Protein AF-A0A8S3AIP0-F1 (afdb_monomer)

InterPro domains:
  IPR037383 Coiled-coil domain-containing protein 87 [PTHR16078] (4-85)

Solvent-accessible surface area (backbone atoms only — not comparable to full-atom values): 5670 Å² total; per-residue (Å²): 132,91,75,52,72,67,58,58,50,53,50,51,50,52,50,53,52,51,52,52,54,50,52,52,50,54,49,53,52,51,55,53,53,51,49,46,29,70,75,68,74,46,78,67,56,55,96,86,36,51,43,68,62,48,54,55,47,52,53,50,51,54,52,48,52,56,50,51,52,50,52,50,52,49,52,52,52,50,64,72,67,69,66,87,61,89,66,74,69,68,71,82,71,64,132

Radius of gyration: 21.62 Å; Cα contacts (8 Å, |Δi|>4): 21; chains: 1; bounding box: 41×40×53 Å

Secondary structure (DSSP, 8-state):
----HHHHHHHHHHHHHHHHHHHHHHHHHHHHHHHHHHHHS---EETTEEHHHHHHHHHHHHHHHHHHHHHHHHHHHHHHTT---TTTTSSSS--

Nearest PDB structures (foldseek):
  5kmg-assembly1_P  TM=5.568E-01  e=4.729E-01  Homo sapiens
  6c04-assembly1_D  TM=4.220E-01  e=4.720E+00  Mycobacterium tuberculosis

Structure (mmCIF, N/CA/C/O backbone):
data_AF-A0A8S3AIP0-F1
#
_entry.id   AF-A0A8S3AIP0-F1
#
loop_
_atom_site.group_PDB
_atom_site.id
_atom_site.type_symbol
_atom_site.label_atom_id
_atom_site.label_alt_id
_atom_site.label_comp_id
_atom_site.label_asym_id
_atom_site.label_entity_id
_atom_site.label_seq_id
_atom_site.pdbx_PDB_ins_code
_atom_site.Cartn_x
_atom_site.Cartn_y
_atom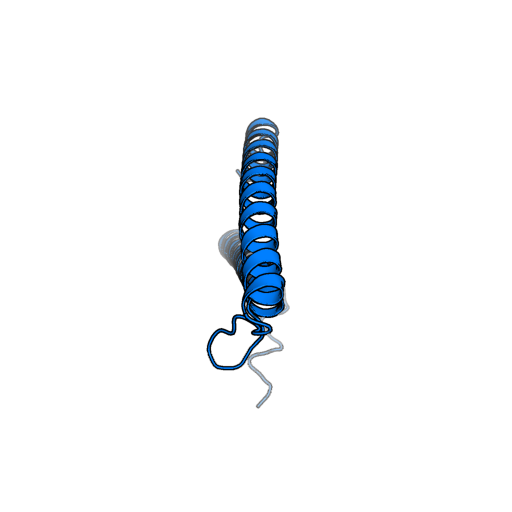_site.Cartn_z
_atom_site.occupancy
_atom_site.B_iso_or_equiv
_atom_site.auth_seq_id
_atom_site.auth_comp_id
_atom_site.auth_asym_id
_atom_site.auth_atom_id
_atom_site.pdbx_PDB_model_num
ATOM 1 N N . PRO A 1 1 ? 17.110 2.031 -27.504 1.00 42.56 1 PRO A N 1
ATOM 2 C CA . PRO A 1 1 ? 18.108 1.684 -26.465 1.00 42.56 1 PRO A CA 1
ATOM 3 C C . PRO A 1 1 ? 17.506 1.775 -25.051 1.00 42.56 1 PRO A C 1
ATOM 5 O O . PRO A 1 1 ? 17.435 2.850 -24.460 1.00 42.56 1 PRO A O 1
ATOM 8 N N . MET A 1 2 ? 17.043 0.638 -24.530 1.00 55.53 2 MET A N 1
ATOM 9 C CA . MET A 1 2 ? 16.734 0.479 -23.108 1.00 55.53 2 MET A CA 1
ATOM 10 C C . MET A 1 2 ? 18.055 0.505 -22.329 1.00 55.53 2 MET A C 1
ATOM 12 O O . MET A 1 2 ? 18.939 -0.296 -22.617 1.00 55.53 2 MET A O 1
ATOM 16 N N . GLY A 1 3 ? 18.220 1.422 -21.368 1.00 63.28 3 GLY A N 1
ATOM 17 C CA . GLY A 1 3 ? 19.304 1.293 -20.380 1.00 63.28 3 GLY A CA 1
ATOM 18 C C . GLY A 1 3 ? 20.385 2.377 -20.320 1.00 63.28 3 GLY A C 1
ATOM 19 O O . GLY A 1 3 ? 21.508 2.078 -19.914 1.00 63.28 3 GLY A O 1
ATOM 20 N N . SER A 1 4 ? 20.072 3.645 -20.589 1.00 73.94 4 SER A N 1
ATOM 21 C CA . SER A 1 4 ? 20.923 4.732 -20.077 1.00 73.94 4 SER A CA 1
ATOM 22 C C . SER A 1 4 ? 20.881 4.747 -18.540 1.00 73.94 4 SER A C 1
ATOM 24 O O . SER A 1 4 ? 19.800 4.738 -17.947 1.00 73.94 4 SER A O 1
ATOM 26 N N . SER A 1 5 ? 22.037 4.806 -17.869 1.00 75.69 5 SER A N 1
ATOM 27 C CA . SER A 1 5 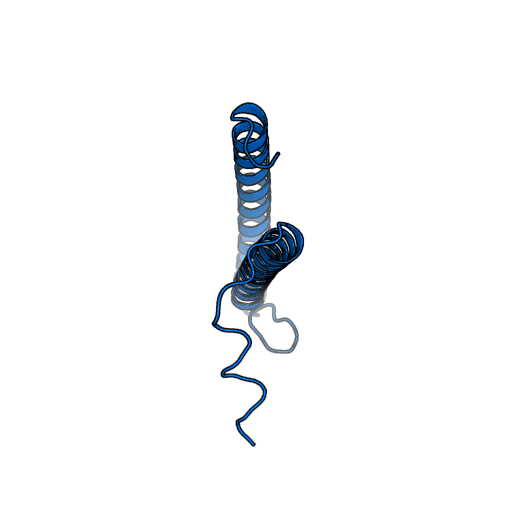? 22.122 4.910 -16.399 1.00 75.69 5 SER A CA 1
ATOM 28 C C . SER A 1 5 ? 21.321 6.095 -15.846 1.00 75.69 5 SER A C 1
ATOM 30 O O . SER A 1 5 ? 20.765 6.009 -14.752 1.00 75.69 5 SER A O 1
ATOM 32 N N . LYS A 1 6 ? 21.189 7.175 -16.631 1.00 78.25 6 LYS A N 1
ATOM 33 C CA . LYS A 1 6 ? 20.366 8.342 -16.282 1.00 78.25 6 LYS A CA 1
ATOM 34 C C . LYS A 1 6 ? 18.874 7.994 -16.229 1.00 78.25 6 LYS A C 1
ATOM 36 O O . LYS A 1 6 ? 18.201 8.419 -15.297 1.00 78.25 6 LYS A O 1
ATOM 41 N N . MET A 1 7 ? 18.389 7.180 -17.169 1.00 75.12 7 MET A N 1
ATOM 42 C CA . MET A 1 7 ? 16.987 6.746 -17.250 1.00 75.12 7 MET A CA 1
ATOM 43 C C . MET A 1 7 ? 16.607 5.822 -16.083 1.00 75.12 7 MET A C 1
ATOM 45 O O . MET A 1 7 ? 15.594 6.049 -15.425 1.00 75.12 7 MET A O 1
ATOM 49 N N . ARG A 1 8 ? 17.465 4.845 -15.746 1.00 80.31 8 ARG A N 1
ATOM 50 C CA . ARG A 1 8 ? 17.259 3.983 -14.563 1.00 80.31 8 ARG A CA 1
ATOM 51 C C . ARG A 1 8 ? 17.245 4.790 -13.265 1.00 80.31 8 ARG A C 1
ATOM 53 O O . ARG A 1 8 ? 16.462 4.515 -12.358 1.00 80.31 8 ARG A O 1
ATOM 60 N N . LEU A 1 9 ? 18.106 5.804 -13.171 1.00 84.75 9 LEU A N 1
ATOM 61 C CA . LEU A 1 9 ? 18.185 6.662 -11.995 1.00 84.75 9 LEU A CA 1
ATOM 62 C C . LEU A 1 9 ? 16.957 7.575 -11.859 1.00 84.75 9 LEU A C 1
ATOM 64 O O . LEU A 1 9 ? 16.448 7.726 -10.750 1.00 84.75 9 LEU A O 1
ATOM 68 N N . SER A 1 10 ? 16.462 8.170 -12.950 1.00 81.31 10 SER A N 1
ATOM 69 C CA . SER A 1 10 ? 15.225 8.965 -12.921 1.00 81.31 10 SER A CA 1
ATOM 70 C C . SER A 1 10 ? 14.012 8.113 -12.563 1.00 81.31 10 SER A C 1
ATOM 72 O O . SER A 1 10 ? 13.199 8.524 -11.738 1.00 81.31 10 SER A O 1
ATOM 74 N N . GLU A 1 11 ? 13.926 6.904 -13.120 1.00 82.06 11 GLU A N 1
ATOM 75 C CA . GLU A 1 11 ? 12.863 5.952 -12.805 1.00 82.06 11 GLU A CA 1
ATOM 76 C C . GLU A 1 11 ? 12.899 5.555 -11.324 1.00 82.06 11 GLU A C 1
ATOM 78 O O . GLU A 1 11 ? 11.880 5.615 -10.640 1.00 82.06 11 GLU A O 1
ATOM 83 N N . SER A 1 12 ? 14.085 5.236 -10.795 1.00 86.12 12 SER A N 1
ATOM 84 C CA . SER A 1 12 ? 14.259 4.903 -9.378 1.00 86.12 12 SER A CA 1
ATOM 85 C C . SER A 1 12 ? 13.811 6.045 -8.462 1.00 86.12 12 SER A C 1
ATOM 87 O O . SER A 1 12 ? 13.038 5.822 -7.531 1.00 86.12 12 SER A O 1
ATOM 89 N N . ARG A 1 13 ? 14.204 7.292 -8.764 1.00 90.38 13 ARG A N 1
ATOM 90 C CA . ARG A 1 13 ? 13.750 8.467 -7.999 1.00 90.38 13 ARG A CA 1
ATOM 91 C C . ARG A 1 13 ? 12.237 8.637 -8.059 1.00 90.38 13 ARG A C 1
ATOM 93 O O . ARG A 1 13 ? 11.615 8.881 -7.027 1.00 90.38 13 ARG A O 1
ATOM 100 N N . ARG A 1 14 ? 11.639 8.496 -9.248 1.00 86.88 14 ARG A N 1
ATOM 101 C CA . ARG A 1 14 ? 10.187 8.621 -9.419 1.00 86.88 14 ARG A CA 1
ATOM 102 C C . ARG A 1 14 ? 9.445 7.540 -8.639 1.00 86.88 14 ARG A C 1
ATOM 104 O O . ARG A 1 14 ? 8.464 7.852 -7.971 1.00 86.88 14 ARG A O 1
ATOM 111 N N . ARG A 1 15 ? 9.946 6.306 -8.666 1.00 88.44 15 ARG A N 1
ATOM 112 C CA . ARG A 1 15 ? 9.411 5.178 -7.901 1.00 88.44 15 ARG A CA 1
ATOM 113 C C . ARG A 1 15 ? 9.449 5.455 -6.400 1.00 88.44 15 ARG A C 1
ATOM 115 O O . ARG A 1 15 ? 8.417 5.350 -5.748 1.00 88.44 15 ARG A O 1
ATOM 122 N N . THR A 1 16 ? 10.594 5.873 -5.863 1.00 92.19 16 THR A N 1
ATOM 123 C CA . THR A 1 16 ? 10.718 6.229 -4.440 1.00 92.19 16 THR A CA 1
ATOM 124 C C . THR A 1 16 ? 9.767 7.359 -4.054 1.00 92.19 16 THR A C 1
ATOM 126 O O . THR A 1 16 ? 9.094 7.272 -3.032 1.00 92.19 16 THR A O 1
ATOM 129 N N . TYR A 1 17 ? 9.656 8.398 -4.888 1.00 93.25 17 TYR A N 1
ATOM 130 C CA . TYR A 1 17 ? 8.716 9.493 -4.653 1.00 93.25 17 TYR A CA 1
ATOM 131 C C . TYR A 1 17 ? 7.270 8.992 -4.537 1.00 93.25 17 TYR A C 1
ATOM 133 O O . TYR A 1 17 ? 6.590 9.323 -3.568 1.00 93.25 17 TYR A O 1
ATOM 141 N N . LEU A 1 18 ? 6.815 8.162 -5.480 1.00 89.50 18 LEU A N 1
ATOM 142 C CA . LEU A 1 18 ? 5.454 7.620 -5.471 1.00 89.50 18 LEU A CA 1
ATOM 143 C C . LEU A 1 18 ? 5.202 6.715 -4.258 1.00 89.50 18 LEU A C 1
ATOM 145 O O . LEU A 1 18 ? 4.163 6.852 -3.619 1.00 89.50 18 LEU A O 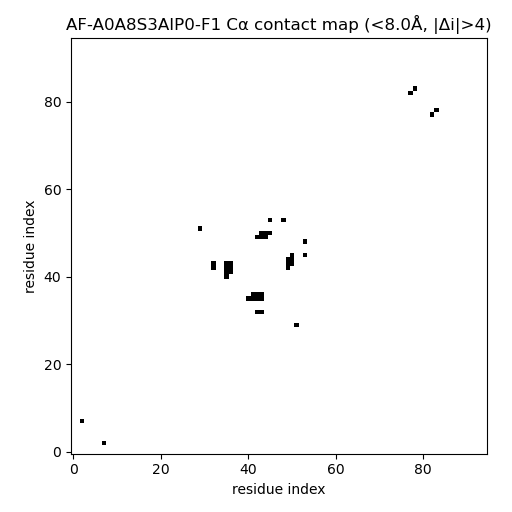1
ATOM 149 N N . TYR A 1 19 ? 6.158 5.857 -3.887 1.00 90.56 19 TYR A N 1
ATOM 150 C CA . TYR A 1 19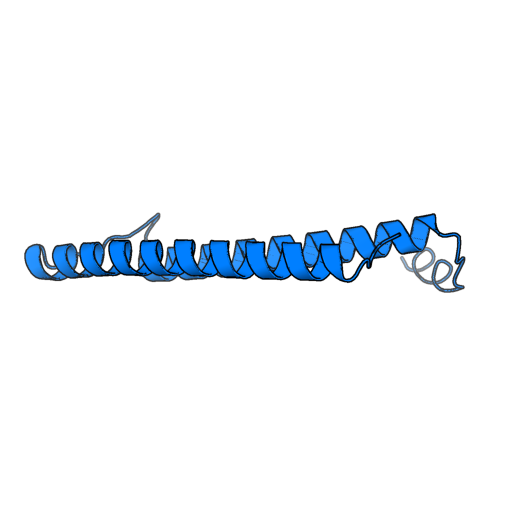 ? 6.042 5.034 -2.677 1.00 90.56 19 TYR A CA 1
ATOM 151 C C . TYR A 1 19 ? 5.911 5.875 -1.407 1.00 90.56 19 TYR A C 1
ATOM 153 O O . TYR A 1 19 ? 5.105 5.548 -0.537 1.00 90.56 19 TYR A O 1
ATOM 161 N N . ASN A 1 20 ? 6.657 6.976 -1.314 1.00 94.69 20 ASN A N 1
ATOM 162 C CA . ASN A 1 20 ? 6.564 7.881 -0.175 1.00 94.69 20 ASN A CA 1
ATOM 163 C C . ASN A 1 20 ? 5.194 8.568 -0.112 1.00 94.69 20 ASN A C 1
ATOM 165 O O . ASN A 1 20 ? 4.594 8.619 0.958 1.00 94.69 20 ASN A O 1
ATOM 169 N N . GLN A 1 21 ? 4.677 9.058 -1.245 1.00 95.06 21 GLN A N 1
ATOM 170 C CA . GLN A 1 21 ? 3.337 9.658 -1.295 1.00 95.06 21 GLN A CA 1
ATOM 171 C C . GLN A 1 21 ? 2.253 8.64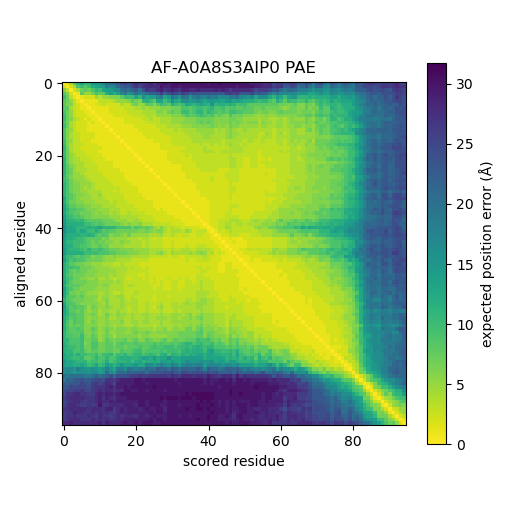7 -0.904 1.00 95.06 21 GLN A C 1
ATOM 173 O O . GLN A 1 21 ? 1.378 8.963 -0.100 1.00 95.06 21 GLN A O 1
ATOM 178 N N . LEU A 1 22 ? 2.350 7.417 -1.413 1.00 92.19 22 LEU A N 1
ATOM 179 C CA . LEU A 1 22 ? 1.406 6.353 -1.092 1.00 92.19 22 LEU A CA 1
ATOM 180 C C . LEU A 1 22 ? 1.427 6.014 0.405 1.00 92.19 22 LEU A C 1
ATOM 182 O O . LEU A 1 22 ? 0.372 5.947 1.022 1.00 92.19 22 LEU A O 1
ATOM 186 N N . SER A 1 23 ? 2.613 5.895 1.007 1.00 93.06 23 SER A N 1
ATOM 187 C CA . SER A 1 23 ? 2.773 5.626 2.445 1.00 93.06 23 SER A CA 1
ATOM 188 C C . SER A 1 23 ? 2.153 6.718 3.328 1.00 93.06 23 SER A C 1
ATOM 190 O O . SER A 1 23 ? 1.493 6.425 4.328 1.00 93.06 23 SER A O 1
ATOM 192 N N . ILE A 1 24 ? 2.306 7.990 2.942 1.00 96.25 24 ILE A N 1
ATOM 193 C CA . ILE A 1 24 ? 1.689 9.117 3.657 1.00 96.25 24 ILE A CA 1
ATOM 194 C C . ILE A 1 24 ? 0.160 9.002 3.623 1.00 96.25 24 ILE A C 1
ATOM 196 O O . ILE A 1 24 ? -0.482 9.115 4.670 1.00 96.25 24 ILE A O 1
ATOM 200 N N . LEU A 1 25 ? -0.418 8.740 2.448 1.00 95.00 25 LEU A N 1
ATOM 201 C CA . LEU A 1 25 ? -1.866 8.595 2.278 1.00 95.00 25 LEU A CA 1
ATOM 202 C C . LEU A 1 25 ? -2.411 7.366 3.019 1.00 95.00 25 LEU A C 1
ATOM 204 O O . LEU A 1 25 ? -3.391 7.482 3.753 1.00 95.00 25 LEU A O 1
ATOM 208 N N . GLU A 1 26 ? -1.749 6.213 2.901 1.00 94.62 26 GLU A N 1
ATOM 209 C CA . GLU A 1 26 ? -2.101 4.978 3.617 1.00 94.62 26 GLU A CA 1
ATOM 210 C C . GLU A 1 26 ? -2.162 5.217 5.131 1.00 94.62 26 GLU A C 1
ATOM 212 O O . GLU A 1 26 ? -3.119 4.806 5.798 1.00 94.62 26 GLU A O 1
ATOM 217 N N . LYS A 1 27 ? -1.178 5.940 5.682 1.00 95.94 27 LYS A N 1
ATOM 218 C CA . LYS A 1 27 ? -1.153 6.302 7.102 1.00 95.94 27 LYS A CA 1
ATOM 219 C C . LYS A 1 27 ? -2.320 7.212 7.475 1.00 95.94 27 LYS A C 1
ATOM 221 O O . LYS A 1 27 ? -2.997 6.940 8.463 1.00 95.94 27 LYS A O 1
ATOM 226 N N . GLN A 1 28 ? -2.568 8.271 6.703 1.00 96.69 28 GLN A N 1
ATOM 227 C CA . GLN A 1 28 ? -3.671 9.200 6.966 1.00 96.69 28 GLN A CA 1
ATOM 228 C C . GLN A 1 28 ? -5.016 8.471 6.987 1.00 96.69 28 GLN A C 1
ATOM 230 O O . GLN A 1 28 ? -5.760 8.583 7.962 1.00 96.69 28 GLN A O 1
ATOM 235 N N . ILE A 1 29 ? -5.294 7.663 5.962 1.00 95.50 29 ILE A N 1
ATOM 236 C CA . ILE A 1 29 ? -6.528 6.880 5.869 1.00 95.50 29 ILE A CA 1
ATOM 237 C C . ILE A 1 29 ? -6.650 5.941 7.069 1.00 95.50 29 ILE A C 1
ATOM 239 O O . ILE A 1 29 ? -7.676 5.938 7.745 1.00 95.50 29 ILE A O 1
ATOM 243 N N . THR A 1 30 ? -5.592 5.196 7.394 1.00 95.38 30 THR A N 1
ATOM 244 C CA . THR A 1 30 ? -5.599 4.254 8.522 1.00 95.38 30 THR A CA 1
ATOM 245 C C . THR A 1 30 ? -5.929 4.945 9.848 1.00 95.38 30 THR A C 1
ATOM 247 O O . THR A 1 30 ? -6.705 4.418 10.645 1.00 95.38 30 THR A O 1
ATOM 250 N N . GLU A 1 31 ? -5.395 6.144 10.091 1.00 96.44 31 GLU A N 1
ATOM 251 C CA . GLU A 1 31 ? -5.713 6.915 11.296 1.00 96.44 31 GLU A CA 1
ATOM 252 C C . GLU A 1 31 ? -7.173 7.391 11.325 1.00 96.44 31 GLU A C 1
ATOM 254 O O . GLU A 1 31 ? -7.809 7.357 12.381 1.00 96.44 31 GLU A O 1
ATOM 259 N N . HIS A 1 32 ? -7.749 7.770 10.181 1.00 95.62 32 HIS A N 1
ATOM 260 C CA . HIS A 1 32 ? -9.178 8.085 10.096 1.00 95.62 32 HIS A CA 1
ATOM 261 C C . HIS A 1 32 ? -10.057 6.861 10.375 1.00 95.62 32 HIS A C 1
ATOM 263 O O . H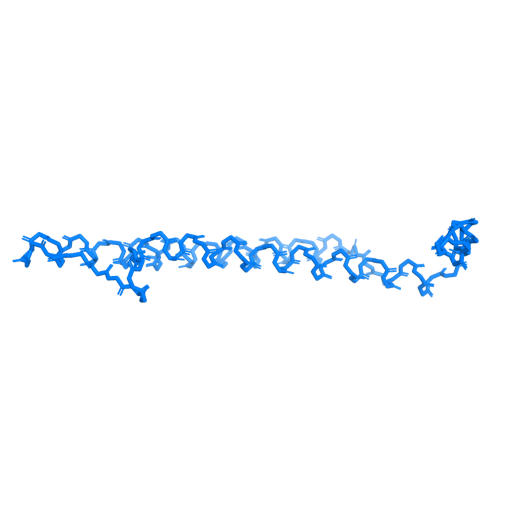IS A 1 32 ? -11.000 6.952 11.159 1.00 95.62 32 HIS A O 1
ATOM 269 N N . LEU A 1 33 ? -9.711 5.700 9.817 1.00 95.44 33 LEU A N 1
ATOM 270 C CA . LEU A 1 33 ? -10.440 4.451 10.048 1.00 95.44 33 LEU A CA 1
ATOM 271 C C . LEU A 1 33 ? -10.412 4.026 11.519 1.00 95.44 33 LEU A C 1
ATOM 273 O O . LEU A 1 33 ? -11.438 3.634 12.074 1.00 95.44 33 LEU A O 1
ATOM 277 N N . LYS A 1 34 ? -9.259 4.163 12.186 1.00 95.06 34 LYS A N 1
ATOM 278 C CA . LYS A 1 34 ? -9.138 3.907 13.630 1.00 95.06 34 LYS A CA 1
ATOM 279 C C . LYS A 1 34 ? -10.027 4.835 14.452 1.00 95.06 34 LYS A C 1
ATOM 281 O O . LYS A 1 34 ? 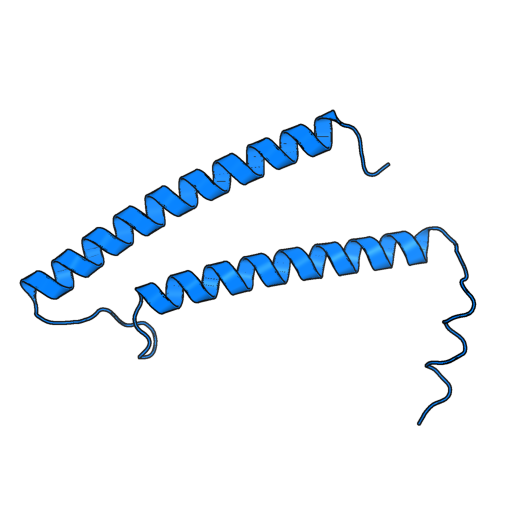-10.656 4.375 15.404 1.00 95.06 34 LYS A O 1
ATOM 286 N N . LYS A 1 35 ? -10.088 6.125 14.100 1.00 96.12 35 LYS A N 1
ATOM 287 C CA . LYS A 1 35 ? -10.969 7.093 14.774 1.00 96.12 35 LYS A CA 1
ATOM 288 C C . LYS A 1 35 ? -12.434 6.700 14.622 1.00 96.12 35 LYS A C 1
ATOM 290 O O . LYS A 1 35 ? -13.131 6.652 15.626 1.00 96.12 35 LYS A O 1
ATOM 295 N N . ILE A 1 36 ? -12.869 6.343 13.413 1.00 95.62 36 ILE A N 1
ATOM 296 C CA . ILE A 1 36 ? -14.243 5.883 13.160 1.00 95.62 36 ILE A CA 1
ATOM 297 C C . ILE A 1 36 ? -14.561 4.661 14.028 1.00 95.62 36 ILE A C 1
ATOM 299 O O . ILE A 1 36 ? -15.535 4.680 14.776 1.00 95.62 36 ILE A O 1
ATOM 303 N N . LYS A 1 37 ? -13.682 3.653 14.029 1.00 95.38 37 LYS A N 1
ATOM 304 C CA . LYS A 1 37 ? -13.856 2.457 14.860 1.00 95.38 37 LYS A CA 1
ATOM 305 C C . LYS A 1 37 ? -13.938 2.772 16.350 1.00 95.38 37 LYS A C 1
ATOM 307 O O . LYS A 1 37 ? -14.760 2.198 17.054 1.00 95.38 37 LYS A O 1
ATOM 312 N N . LYS A 1 38 ? -13.109 3.695 16.840 1.00 96.50 38 LYS A N 1
ATOM 313 C CA . LYS A 1 38 ? -13.118 4.105 18.250 1.00 96.50 38 LYS A CA 1
ATOM 314 C C . LYS A 1 38 ? -14.388 4.872 18.627 1.00 96.50 38 LYS A C 1
ATOM 316 O O . LYS A 1 38 ? -14.891 4.683 19.727 1.00 96.50 38 LYS A O 1
ATOM 321 N N . THR A 1 39 ? -14.871 5.751 17.753 1.00 96.94 39 THR A N 1
ATOM 322 C CA . THR A 1 39 ? -16.012 6.631 18.040 1.00 96.94 39 THR A CA 1
ATOM 323 C C . THR A 1 39 ? -17.351 5.921 17.871 1.00 96.94 39 THR A C 1
ATOM 325 O O . THR A 1 39 ? -18.252 6.144 18.671 1.00 96.94 39 THR A O 1
ATOM 328 N N . PHE A 1 40 ? -17.482 5.070 16.854 1.00 95.00 40 PHE A N 1
ATOM 329 C CA . PHE A 1 40 ? -18.764 4.477 16.467 1.00 95.00 40 PHE A CA 1
ATOM 330 C C . PHE A 1 40 ? -18.842 2.968 16.725 1.00 95.00 40 PHE A C 1
ATOM 332 O O . PHE A 1 40 ? -19.907 2.384 16.570 1.00 95.00 40 PHE A O 1
ATOM 339 N N . GLY A 1 41 ? -17.730 2.319 17.089 1.00 93.19 41 GLY A N 1
ATOM 340 C CA . GLY A 1 41 ? -17.663 0.858 17.213 1.00 93.19 41 GLY A CA 1
ATOM 341 C C . GLY A 1 41 ? -17.738 0.117 15.873 1.00 93.19 41 GLY A C 1
ATOM 342 O O . GLY A 1 41 ? -17.719 -1.110 15.859 1.00 93.19 41 GLY A O 1
ATOM 343 N N . ASP A 1 42 ? -17.793 0.848 14.757 1.00 91.75 42 ASP A N 1
ATOM 344 C CA . ASP A 1 42 ? -18.016 0.302 13.421 1.00 91.75 42 ASP A CA 1
ATOM 345 C C . ASP A 1 42 ? -16.719 0.203 12.603 1.00 91.75 42 ASP A C 1
ATOM 347 O O . ASP A 1 42 ? -15.759 0.954 12.796 1.00 91.75 42 ASP A O 1
ATOM 351 N N . THR A 1 43 ? -16.675 -0.745 11.673 1.00 93.19 43 THR A N 1
ATOM 352 C CA . THR A 1 43 ? -15.550 -0.947 10.762 1.00 93.19 43 THR A CA 1
ATOM 353 C C . THR A 1 43 ? -15.948 -0.519 9.362 1.00 93.19 43 THR A C 1
ATOM 355 O O . THR A 1 43 ? -16.861 -1.077 8.765 1.00 93.19 43 THR A O 1
ATOM 358 N N . VAL A 1 44 ? -15.205 0.429 8.792 1.00 95.50 44 VAL A N 1
ATOM 359 C CA . VAL A 1 44 ? -15.440 0.849 7.408 1.00 95.50 44 VAL A CA 1
ATOM 360 C C . VAL A 1 44 ? -15.127 -0.304 6.464 1.00 95.50 44 VAL A C 1
ATOM 362 O O . VAL A 1 44 ? -14.027 -0.871 6.480 1.00 95.50 44 VAL A O 1
ATOM 365 N N . THR A 1 45 ? -16.096 -0.617 5.613 1.00 95.88 45 THR A N 1
ATOM 366 C CA . THR A 1 45 ? -15.972 -1.644 4.588 1.00 95.88 45 THR A CA 1
ATOM 367 C C . THR A 1 45 ? -16.208 -1.070 3.195 1.00 95.88 45 THR A C 1
ATOM 369 O O . THR A 1 45 ? -16.857 -0.041 3.021 1.00 95.88 45 THR A O 1
ATOM 372 N N . TYR A 1 46 ? -15.660 -1.744 2.191 1.00 93.81 46 TYR A N 1
ATOM 373 C CA . TYR A 1 46 ? -15.952 -1.540 0.779 1.00 93.81 46 TYR A CA 1
ATOM 374 C C . TYR A 1 46 ? -16.443 -2.869 0.212 1.00 93.81 46 TYR A C 1
ATOM 376 O O . TYR A 1 46 ? -15.709 -3.858 0.250 1.00 93.81 46 TYR A O 1
ATOM 384 N N . ASN A 1 47 ? -17.689 -2.912 -0.266 1.00 93.69 47 ASN A N 1
ATOM 385 C CA . ASN A 1 47 ? -18.348 -4.140 -0.731 1.00 93.69 47 ASN A CA 1
ATOM 386 C C . ASN A 1 47 ? -18.210 -5.308 0.270 1.00 93.69 47 ASN A C 1
ATOM 388 O O . ASN A 1 47 ? -17.870 -6.428 -0.103 1.00 93.69 47 ASN A O 1
ATOM 392 N N . GLY A 1 48 ? -18.397 -5.027 1.565 1.00 92.81 48 GLY A N 1
ATOM 393 C CA . GLY A 1 48 ? -18.297 -6.019 2.643 1.00 92.81 48 GLY A CA 1
ATOM 394 C C . GLY A 1 48 ? -16.872 -6.402 3.068 1.00 92.81 48 GLY A C 1
ATOM 395 O O . GLY A 1 48 ? -16.709 -7.111 4.056 1.00 92.81 48 GLY A O 1
ATOM 396 N N . ARG A 1 49 ? -15.825 -5.915 2.389 1.00 93.38 49 ARG A N 1
ATOM 397 C CA . ARG A 1 49 ? -14.420 -6.125 2.781 1.00 93.38 49 ARG A CA 1
ATOM 398 C C . ARG A 1 49 ? -13.928 -4.984 3.661 1.00 93.38 49 ARG A C 1
ATOM 400 O O . ARG A 1 49 ? -14.192 -3.827 3.351 1.00 93.38 49 ARG A O 1
ATOM 407 N N . ASN A 1 50 ? -13.157 -5.281 4.707 1.00 95.06 50 ASN A N 1
ATOM 408 C CA . ASN A 1 50 ? -12.474 -4.254 5.496 1.00 95.06 50 ASN A CA 1
ATOM 409 C C . ASN A 1 50 ? -11.648 -3.330 4.586 1.00 95.06 50 ASN A C 1
ATOM 411 O O . ASN A 1 50 ? -10.883 -3.793 3.738 1.00 95.06 50 ASN A O 1
ATOM 415 N N . TYR A 1 51 ? -11.803 -2.017 4.757 1.00 95.44 51 TYR A N 1
ATOM 416 C CA . TYR A 1 51 ? -11.166 -1.052 3.866 1.00 95.44 51 TYR A CA 1
ATOM 417 C C . TYR A 1 51 ? -9.628 -1.100 3.909 1.00 95.44 51 TYR A C 1
ATOM 419 O O . TYR A 1 51 ? -8.980 -0.867 2.891 1.00 95.44 51 TYR A O 1
ATOM 427 N N . VAL A 1 52 ? -9.021 -1.440 5.051 1.00 93.62 52 VAL A N 1
ATOM 428 C CA . VAL A 1 52 ? -7.559 -1.593 5.168 1.00 93.62 52 VAL A CA 1
ATOM 429 C C . VAL A 1 52 ? -7.071 -2.743 4.289 1.00 93.62 52 VAL A C 1
ATOM 431 O O . VAL A 1 52 ? -6.146 -2.560 3.498 1.00 93.62 52 VAL A O 1
ATOM 434 N N . ASP A 1 53 ? -7.739 -3.892 4.368 1.00 94.12 53 ASP A N 1
ATOM 435 C CA . ASP A 1 53 ? -7.401 -5.073 3.569 1.00 94.12 53 ASP A CA 1
ATOM 436 C C . ASP A 1 53 ? -7.624 -4.807 2.076 1.00 94.12 53 ASP A C 1
ATOM 438 O O . ASP A 1 53 ? -6.831 -5.223 1.233 1.00 94.12 53 ASP A O 1
ATOM 442 N N . LYS A 1 54 ? -8.687 -4.063 1.740 1.00 95.25 54 LYS A N 1
ATOM 443 C CA . LYS A 1 54 ? -8.966 -3.599 0.376 1.00 95.25 54 LYS A CA 1
ATOM 444 C C . LYS A 1 54 ? -7.790 -2.787 -0.170 1.00 95.25 54 LYS A C 1
ATOM 446 O O . LYS A 1 54 ? -7.270 -3.124 -1.227 1.00 95.25 54 LYS A O 1
ATOM 451 N N . MET A 1 55 ? -7.337 -1.762 0.554 1.00 94.19 55 MET A N 1
ATOM 452 C CA . MET A 1 55 ? -6.221 -0.920 0.104 1.00 94.19 55 MET A CA 1
ATOM 453 C C . MET A 1 55 ? -4.934 -1.721 -0.125 1.00 94.19 55 MET A C 1
ATOM 455 O O . MET A 1 55 ? -4.222 -1.486 -1.101 1.00 94.19 55 MET A O 1
ATOM 459 N N . GLN A 1 56 ? -4.629 -2.672 0.763 1.00 92.38 56 GLN A N 1
ATOM 460 C CA . GLN A 1 56 ? -3.465 -3.544 0.596 1.00 92.38 56 GLN A CA 1
ATOM 461 C C . GLN A 1 56 ? -3.589 -4.398 -0.667 1.00 92.38 56 GLN A C 1
ATOM 463 O O . GLN A 1 56 ? -2.620 -4.529 -1.415 1.00 92.38 56 GLN A O 1
ATOM 468 N N . PHE A 1 57 ? -4.783 -4.934 -0.9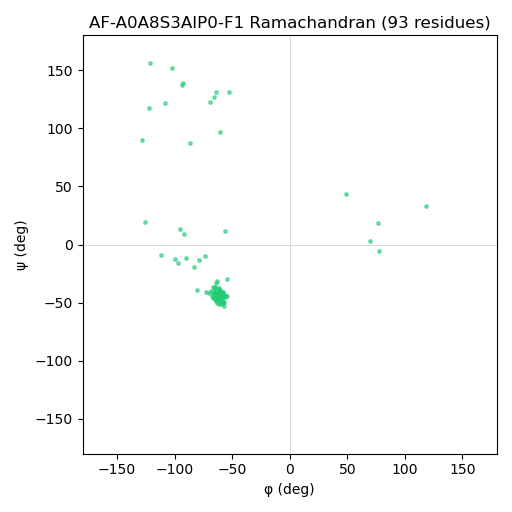22 1.00 94.25 57 PHE A N 1
ATOM 469 C CA . PHE A 1 57 ? -5.057 -5.729 -2.109 1.00 94.25 57 PHE A CA 1
ATOM 470 C C . PHE A 1 57 ? -4.910 -4.909 -3.395 1.00 94.25 57 PHE A C 1
ATOM 472 O O . PHE A 1 57 ? -4.168 -5.325 -4.278 1.00 94.25 57 PHE A O 1
ATOM 479 N N . ASP A 1 58 ? -5.490 -3.706 -3.464 1.00 92.44 58 ASP A N 1
ATOM 480 C CA . ASP A 1 58 ? -5.353 -2.829 -4.639 1.00 92.44 58 ASP A CA 1
ATOM 481 C C . ASP A 1 58 ? -3.896 -2.540 -4.978 1.00 92.44 58 ASP A C 1
ATOM 483 O O . ASP A 1 58 ? -3.494 -2.529 -6.139 1.00 92.44 58 ASP A O 1
ATOM 487 N N . LYS A 1 59 ? -3.088 -2.262 -3.951 1.00 90.56 59 LYS A N 1
ATOM 488 C CA . LYS A 1 59 ? -1.668 -1.971 -4.122 1.00 90.56 59 LYS A CA 1
ATOM 489 C C . LYS A 1 59 ? -0.943 -3.169 -4.716 1.00 90.56 59 LYS A C 1
ATOM 491 O O . LYS A 1 59 ? -0.133 -2.993 -5.624 1.00 90.56 59 LYS A O 1
ATOM 496 N N . LEU A 1 60 ? -1.225 -4.367 -4.209 1.00 91.81 60 LEU A N 1
ATOM 497 C CA . LEU A 1 60 ? -0.654 -5.604 -4.731 1.00 91.81 60 LEU A CA 1
ATOM 498 C C . LEU A 1 60 ? -1.092 -5.848 -6.177 1.00 91.81 60 LEU A C 1
ATOM 500 O O . LEU A 1 60 ? -0.235 -6.115 -7.016 1.00 91.81 60 LEU A O 1
ATOM 504 N N . GLU A 1 61 ? -2.378 -5.685 -6.486 1.00 93.88 61 GLU A N 1
ATOM 505 C CA . GLU A 1 61 ? -2.901 -5.822 -7.847 1.00 93.88 61 GLU A CA 1
ATOM 506 C C . GLU A 1 61 ? -2.246 -4.827 -8.804 1.00 93.88 61 GLU A C 1
ATOM 508 O O . GLU A 1 61 ? -1.725 -5.227 -9.841 1.00 93.88 61 GLU A O 1
ATOM 513 N N . MET A 1 62 ? -2.180 -3.542 -8.445 1.00 91.06 62 MET A N 1
ATOM 514 C CA . MET A 1 62 ? -1.507 -2.532 -9.266 1.00 91.06 62 MET A CA 1
ATOM 515 C C . MET A 1 62 ? -0.036 -2.881 -9.513 1.00 91.06 62 MET A C 1
ATOM 517 O O . MET A 1 62 ? 0.445 -2.765 -10.640 1.00 91.06 62 MET A O 1
ATOM 521 N N . LEU A 1 63 ? 0.698 -3.324 -8.487 1.00 87.12 63 LEU A N 1
ATOM 522 C CA . LEU A 1 63 ? 2.099 -3.726 -8.644 1.00 87.12 63 LEU A CA 1
ATOM 523 C C . LEU A 1 63 ? 2.246 -4.953 -9.546 1.00 87.12 63 LEU A C 1
ATOM 525 O O . LEU A 1 63 ? 3.169 -4.994 -10.363 1.00 87.12 63 LEU A O 1
ATOM 529 N N . HIS A 1 64 ? 1.330 -5.911 -9.420 1.00 89.31 64 HIS A N 1
ATOM 530 C CA . HIS A 1 64 ? 1.269 -7.090 -10.269 1.00 89.31 64 HIS A CA 1
ATOM 531 C C . HIS A 1 64 ? 1.004 -6.708 -11.732 1.00 89.31 64 HIS A C 1
ATOM 533 O O . HIS A 1 64 ? 1.782 -7.091 -12.604 1.00 89.31 64 HIS A O 1
ATOM 539 N N . TYR A 1 65 ? -0.011 -5.880 -12.005 1.00 91.06 65 TYR A N 1
ATOM 540 C CA . TYR A 1 65 ? -0.307 -5.395 -13.357 1.00 91.06 65 TYR A CA 1
ATOM 541 C C . TYR A 1 65 ? 0.891 -4.672 -13.982 1.00 91.06 65 TYR A C 1
ATOM 543 O O . TYR A 1 65 ? 1.253 -4.958 -15.121 1.00 91.06 65 TYR A O 1
ATOM 551 N N . LEU A 1 66 ? 1.579 -3.812 -13.222 1.00 86.50 66 LEU A N 1
ATOM 552 C CA . LEU A 1 66 ? 2.791 -3.131 -13.695 1.00 86.50 66 LEU A CA 1
ATOM 553 C C . LEU A 1 66 ? 3.942 -4.100 -13.998 1.00 86.50 66 LEU A C 1
ATOM 555 O O . LEU A 1 66 ? 4.784 -3.827 -14.856 1.00 86.50 66 LEU A O 1
ATOM 559 N N . GLN A 1 67 ? 4.053 -5.200 -13.253 1.00 86.00 67 GLN A N 1
ATOM 560 C CA . GLN A 1 67 ? 5.072 -6.212 -13.509 1.00 86.00 67 GLN A CA 1
ATOM 561 C C . GLN A 1 67 ? 4.750 -7.029 -14.759 1.00 86.00 67 GLN A C 1
ATOM 563 O O . GLN A 1 67 ? 5.656 -7.272 -15.559 1.00 86.00 67 GLN A O 1
ATOM 568 N N . GLU A 1 68 ? 3.484 -7.386 -14.949 1.00 88.25 68 GLU A N 1
ATOM 569 C CA . GLU A 1 68 ? 3.035 -8.114 -16.130 1.00 88.25 68 GLU A CA 1
ATOM 570 C C . GLU A 1 68 ? 3.169 -7.266 -17.399 1.00 88.25 68 GLU A C 1
ATOM 572 O O . GLU A 1 68 ? 3.715 -7.733 -18.396 1.00 88.25 68 GLU A O 1
ATOM 577 N N . GLU A 1 69 ? 2.819 -5.980 -17.339 1.00 84.94 69 GLU A N 1
ATOM 578 C CA . GLU A 1 69 ? 3.030 -5.040 -18.444 1.00 84.94 69 GLU A CA 1
ATOM 579 C C . GLU A 1 69 ? 4.514 -4.960 -18.842 1.00 84.94 69 GLU A C 1
ATOM 581 O O . GLU A 1 69 ? 4.859 -5.059 -20.022 1.00 84.94 69 GLU A O 1
ATOM 586 N N . ARG A 1 70 ? 5.429 -4.857 -17.864 1.00 83.62 70 ARG A N 1
ATOM 587 C CA . ARG A 1 70 ? 6.875 -4.895 -18.141 1.00 83.62 70 ARG A CA 1
ATOM 588 C C . ARG A 1 70 ? 7.273 -6.197 -18.828 1.00 83.62 70 ARG A C 1
ATOM 590 O O . ARG A 1 70 ? 8.032 -6.150 -19.792 1.00 83.62 70 ARG A O 1
ATOM 597 N N . ARG A 1 71 ? 6.781 -7.342 -18.348 1.00 85.06 71 ARG A N 1
ATOM 598 C CA . ARG A 1 71 ? 7.082 -8.663 -18.920 1.00 85.06 71 ARG A CA 1
ATOM 599 C C . ARG A 1 71 ? 6.640 -8.750 -20.382 1.00 85.06 71 ARG A C 1
ATOM 601 O O . ARG A 1 71 ? 7.429 -9.187 -21.218 1.00 85.06 71 ARG A O 1
ATOM 608 N N . LEU A 1 72 ? 5.431 -8.283 -20.691 1.00 88.06 72 LEU A N 1
ATOM 609 C CA . LEU A 1 72 ? 4.905 -8.226 -22.055 1.00 88.06 72 LEU A CA 1
ATOM 610 C C . LEU A 1 72 ? 5.740 -7.293 -22.933 1.00 88.06 72 LEU A C 1
ATOM 612 O O . LEU A 1 72 ? 6.150 -7.686 -24.020 1.00 88.06 72 LEU A O 1
ATOM 616 N N . ASN A 1 73 ? 6.083 -6.101 -22.444 1.00 81.88 73 ASN A N 1
ATOM 617 C CA . ASN A 1 73 ? 6.920 -5.156 -23.184 1.00 81.88 73 ASN A CA 1
ATOM 618 C C . ASN A 1 73 ? 8.305 -5.734 -23.508 1.00 81.88 73 ASN A C 1
ATOM 620 O O . ASN A 1 73 ? 8.801 -5.552 -24.620 1.00 81.88 73 ASN A O 1
ATOM 624 N N . TYR A 1 74 ? 8.916 -6.469 -22.573 1.00 81.75 74 TYR A N 1
ATOM 625 C CA . TYR A 1 74 ? 10.144 -7.212 -22.852 1.00 81.75 74 TYR A CA 1
ATOM 626 C C . TYR A 1 74 ? 9.915 -8.261 -23.937 1.00 81.75 74 TYR A C 1
ATOM 628 O O . TYR A 1 74 ? 10.652 -8.269 -24.918 1.00 81.75 74 TYR A O 1
ATOM 636 N N . LEU A 1 75 ? 8.886 -9.103 -23.802 1.00 84.62 75 LEU A N 1
ATOM 637 C CA . LEU A 1 75 ? 8.571 -10.148 -24.778 1.00 84.62 75 LEU A CA 1
ATOM 638 C C . LEU A 1 75 ? 8.364 -9.573 -26.190 1.00 84.62 75 LEU A C 1
ATOM 640 O O . LEU A 1 75 ? 8.955 -10.071 -27.145 1.00 84.62 75 LEU A O 1
ATOM 644 N N . HIS A 1 76 ? 7.610 -8.480 -26.317 1.00 83.50 76 HIS A N 1
ATOM 645 C CA . HIS A 1 76 ? 7.414 -7.770 -27.581 1.00 83.50 76 HIS A CA 1
ATOM 646 C C . HIS A 1 76 ? 8.723 -7.201 -28.140 1.00 83.50 76 HIS A C 1
ATOM 648 O O . HIS A 1 76 ? 8.983 -7.333 -29.336 1.00 83.50 76 HIS A O 1
ATOM 654 N N . ALA A 1 77 ? 9.573 -6.600 -27.302 1.00 80.06 77 ALA A N 1
ATOM 655 C CA . ALA A 1 77 ? 10.876 -6.090 -27.729 1.00 80.06 77 ALA A CA 1
ATOM 656 C C . ALA A 1 77 ? 11.823 -7.215 -28.194 1.00 80.06 77 ALA A C 1
ATOM 658 O O . ALA A 1 77 ? 12.553 -7.036 -29.172 1.00 80.06 77 ALA A O 1
ATOM 659 N N . TYR A 1 78 ? 11.789 -8.383 -27.546 1.00 77.00 78 TYR A N 1
ATOM 660 C CA . TYR A 1 78 ? 12.536 -9.571 -27.972 1.00 77.00 78 TYR A CA 1
ATOM 661 C C . TYR A 1 78 ? 12.013 -10.126 -29.302 1.00 77.00 78 TYR A C 1
ATOM 663 O O . TYR A 1 78 ? 12.804 -10.348 -30.215 1.00 77.00 78 TYR A O 1
ATOM 671 N N . ALA A 1 79 ? 10.694 -10.262 -29.459 1.00 75.94 79 ALA A N 1
ATOM 672 C CA . ALA A 1 79 ? 10.088 -10.718 -30.711 1.00 75.94 79 ALA A CA 1
ATOM 673 C C . ALA A 1 79 ? 10.384 -9.760 -31.884 1.00 75.94 79 ALA A C 1
ATOM 675 O O . ALA A 1 79 ? 10.671 -10.192 -32.997 1.00 75.94 79 ALA A O 1
ATOM 676 N N . SER A 1 80 ? 10.395 -8.449 -31.622 1.00 69.81 80 SER A N 1
ATOM 677 C CA . SER A 1 80 ? 10.640 -7.411 -32.636 1.00 69.81 80 SER A CA 1
ATOM 678 C C . SER A 1 80 ? 12.122 -7.231 -32.998 1.00 69.81 80 SER A C 1
ATOM 680 O O . SER A 1 80 ? 12.431 -6.568 -33.984 1.00 69.81 80 SER A O 1
ATOM 682 N N . SER A 1 81 ? 13.052 -7.787 -32.210 1.00 65.75 81 SER A N 1
ATOM 683 C CA . SER A 1 81 ? 14.506 -7.673 -32.430 1.00 65.75 81 SER A CA 1
ATOM 684 C C . SER A 1 81 ? 15.121 -8.852 -33.198 1.00 65.75 81 SER A C 1
ATOM 686 O O . SER A 1 81 ? 16.343 -8.956 -33.286 1.00 65.75 81 SER A O 1
ATOM 688 N N . GLY A 1 82 ? 14.298 -9.702 -33.825 1.00 54.28 82 GLY A N 1
ATOM 689 C CA . GLY A 1 82 ? 14.745 -10.628 -34.873 1.00 54.28 82 GLY A CA 1
ATOM 690 C C . GLY A 1 82 ? 15.502 -11.872 -34.401 1.00 54.28 82 GLY A C 1
ATOM 691 O O . GLY A 1 82 ? 16.166 -12.519 -35.208 1.00 54.28 82 GLY A O 1
ATOM 692 N N . GLN A 1 83 ? 15.405 -12.258 -33.127 1.00 49.69 83 GLN A N 1
ATOM 693 C CA . GLN A 1 83 ? 15.887 -13.570 -32.690 1.00 49.69 83 GLN A CA 1
ATOM 694 C C . GLN A 1 83 ? 14.782 -14.616 -32.878 1.00 49.69 83 GLN A C 1
ATOM 696 O O . GLN A 1 83 ? 14.026 -14.907 -31.954 1.00 49.69 83 GLN A O 1
ATOM 701 N N . HIS A 1 84 ? 14.706 -15.204 -34.077 1.00 47.94 84 HIS A N 1
ATOM 702 C CA . HIS A 1 84 ? 14.027 -16.486 -34.277 1.00 47.94 84 HIS A CA 1
ATOM 703 C C . HIS A 1 84 ? 14.725 -17.539 -33.409 1.00 47.94 84 HIS A C 1
ATOM 705 O O . HIS A 1 84 ? 15.757 -18.096 -33.786 1.00 47.94 84 HIS A O 1
ATOM 711 N N . THR A 1 85 ? 14.182 -17.803 -32.224 1.00 46.59 85 THR A N 1
ATOM 712 C CA . THR A 1 85 ? 14.587 -18.960 -31.428 1.00 46.59 85 THR A CA 1
ATOM 713 C C . THR A 1 85 ? 13.637 -20.108 -31.740 1.00 46.59 85 THR A C 1
ATOM 715 O O . THR A 1 85 ? 12.432 -19.925 -31.869 1.00 46.59 85 THR A O 1
ATOM 718 N N . LYS A 1 86 ? 14.204 -21.307 -31.902 1.00 48.44 86 LYS A N 1
ATOM 719 C CA . LYS A 1 86 ? 13.562 -22.579 -32.290 1.00 48.44 86 LYS A CA 1
ATOM 720 C C . LYS A 1 86 ? 12.383 -23.051 -31.408 1.00 48.44 86 LYS A C 1
ATOM 722 O O . LYS A 1 86 ? 11.972 -24.199 -31.540 1.00 48.44 86 LYS A O 1
ATOM 727 N N . LEU A 1 87 ? 11.849 -22.225 -30.512 1.00 47.50 87 LEU A N 1
ATOM 728 C CA . LEU A 1 87 ? 10.782 -22.602 -29.583 1.00 47.50 87 LEU A CA 1
ATOM 729 C C . LEU A 1 87 ? 9.366 -22.354 -30.130 1.00 47.50 87 LEU A C 1
ATOM 731 O O . LEU A 1 87 ? 8.420 -22.917 -29.589 1.00 47.50 87 LEU A O 1
ATOM 735 N N . ASP A 1 88 ? 9.217 -21.636 -31.248 1.00 44.59 88 ASP A N 1
ATOM 736 C CA . ASP A 1 88 ? 7.904 -21.423 -31.883 1.00 44.59 88 ASP A CA 1
ATOM 737 C C . ASP A 1 88 ? 7.349 -22.673 -32.600 1.00 44.59 88 ASP A C 1
ATOM 739 O O . ASP A 1 88 ? 6.181 -22.704 -32.981 1.00 44.59 88 ASP A O 1
ATOM 743 N N . ILE A 1 89 ? 8.148 -23.737 -32.766 1.00 45.47 89 ILE A N 1
ATOM 744 C CA . ILE A 1 89 ? 7.704 -24.965 -33.453 1.00 45.47 89 ILE A CA 1
ATOM 745 C C . ILE A 1 89 ? 6.931 -25.904 -32.507 1.00 45.47 89 ILE A C 1
ATOM 747 O O . ILE A 1 89 ? 6.161 -26.740 -32.974 1.00 45.47 89 ILE A O 1
ATOM 751 N N . THR A 1 90 ? 7.059 -25.768 -31.183 1.00 48.00 90 THR A N 1
ATOM 752 C CA . THR A 1 90 ? 6.516 -26.784 -30.259 1.00 48.00 90 THR A CA 1
ATOM 753 C C . THR A 1 90 ? 5.139 -26.461 -29.673 1.00 48.00 90 THR A C 1
ATOM 755 O O . THR A 1 90 ? 4.490 -27.376 -29.180 1.00 48.00 90 THR A O 1
ATOM 758 N N . PHE A 1 91 ? 4.647 -25.217 -29.745 1.00 43.22 91 PHE A N 1
ATOM 759 C CA . PHE A 1 91 ? 3.325 -24.863 -29.186 1.00 43.22 91 PHE A CA 1
ATOM 760 C C . PHE A 1 91 ? 2.180 -24.797 -30.206 1.00 43.22 91 PHE A C 1
ATOM 762 O O . PHE A 1 91 ? 1.024 -24.829 -29.804 1.00 43.22 91 PHE A O 1
ATOM 769 N N . ASN A 1 92 ? 2.470 -24.796 -31.511 1.00 43.91 92 ASN A N 1
ATOM 770 C CA . ASN A 1 92 ? 1.436 -24.862 -32.556 1.00 43.91 92 ASN A CA 1
ATOM 771 C C . ASN A 1 92 ? 1.100 -26.295 -33.009 1.00 43.91 92 ASN A C 1
ATOM 773 O O . ASN A 1 92 ? 0.366 -26.463 -33.977 1.00 43.91 92 ASN A O 1
ATOM 777 N N . ASN A 1 93 ? 1.615 -27.321 -32.319 1.00 42.38 93 ASN A N 1
ATOM 778 C CA . ASN A 1 93 ? 1.401 -28.729 -32.673 1.00 42.38 93 ASN A CA 1
ATOM 779 C C . ASN A 1 93 ? 0.843 -29.602 -31.538 1.00 42.38 93 ASN A C 1
ATOM 781 O O . ASN A 1 93 ? 0.932 -30.824 -31.618 1.00 42.38 93 ASN A O 1
ATOM 785 N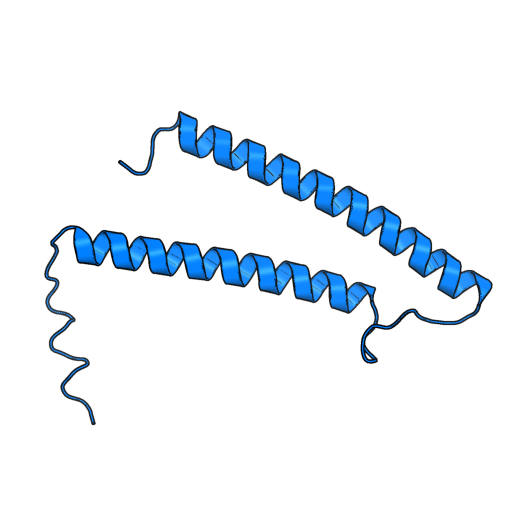 N . VAL A 1 94 ? 0.246 -29.010 -30.501 1.00 37.06 94 VAL A N 1
ATOM 786 C CA . VAL A 1 94 ? -0.498 -29.777 -29.491 1.00 37.06 94 VAL A CA 1
ATOM 787 C C . VAL A 1 94 ? -1.886 -29.163 -29.318 1.00 37.06 94 VAL A C 1
ATOM 789 O O . VAL A 1 94 ? -2.084 -28.230 -28.541 1.00 37.06 94 VAL A O 1
ATOM 792 N N . LEU A 1 95 ? -2.812 -29.686 -30.129 1.00 41.22 95 LEU A N 1
ATOM 793 C CA . LEU A 1 95 ? -4.145 -30.074 -29.661 1.00 41.22 95 LEU A CA 1
ATOM 794 C C . LEU A 1 95 ? -4.004 -31.128 -28.557 1.00 41.22 95 LEU A C 1
ATOM 796 O O . LEU A 1 95 ? -3.112 -31.996 -28.709 1.00 41.22 95 LEU A O 1
#

Sequence (95 aa):
PMGSSKMRLSESRRRTYLYNQLSILEKQITEHLKKIKKTFGDTVTYNGRNYVDKMQFDKLEMLHYLQEERRLNYLHAYASSGQHTKLDITFNNVL

Organism: NCBI:txid392030

Foldseek 3Di:
DPDDPVVVVVVVVVVVVVVVVLVVVLVVVVVVQVVCCVPPVDADDDVPHGVNVVSVVVVVVVVVVVVVVVVVVVVVVVVVVPPPDPPVVPPVPDD

Mean predicted aligned error: 10.49 Å

pLDDT: mean 81.9, std 17.61, range [37.06, 96.94]